Protein AF-A0A7W1IR55-F1 (afdb_monomer_lite)

Radius of gyration: 16.82 Å; chains: 1; bounding box: 45×20×45 Å

Foldseek 3Di:
DVVVVVVVVVVVVVVVVCVVVCVCVLVVQCVVCVPPPDDDDDPVRVVVVVVVVVVPPPPPD

Structure (mmCIF, N/CA/C/O backbone):
data_AF-A0A7W1IR55-F1
#
_entry.id   AF-A0A7W1IR55-F1
#
loop_
_atom_site.group_PDB
_atom_site.id
_atom_site.type_symbol
_atom_site.label_atom_id
_atom_site.label_alt_id
_atom_site.label_comp_id
_atom_site.label_asym_id
_atom_site.label_entity_id
_atom_site.label_seq_id
_atom_site.pdbx_PDB_ins_code
_atom_site.Cartn_x
_atom_site.Cartn_y
_atom_site.Cartn_z
_atom_site.occupancy
_atom_site.B_iso_or_equiv
_atom_site.auth_seq_id
_atom_site.auth_comp_id
_atom_site.auth_asym_id
_atom_site.auth_atom_id
_atom_site.pdbx_PDB_model_num
ATOM 1 N N . MET A 1 1 ? -17.285 -1.395 29.288 1.00 62.69 1 MET A N 1
ATOM 2 C CA . MET A 1 1 ? -16.110 -0.534 28.981 1.00 62.69 1 MET A CA 1
ATOM 3 C C . MET A 1 1 ? -14.862 -1.313 28.545 1.00 62.69 1 MET A C 1
ATOM 5 O O . MET A 1 1 ? -14.286 -0.942 27.533 1.00 62.69 1 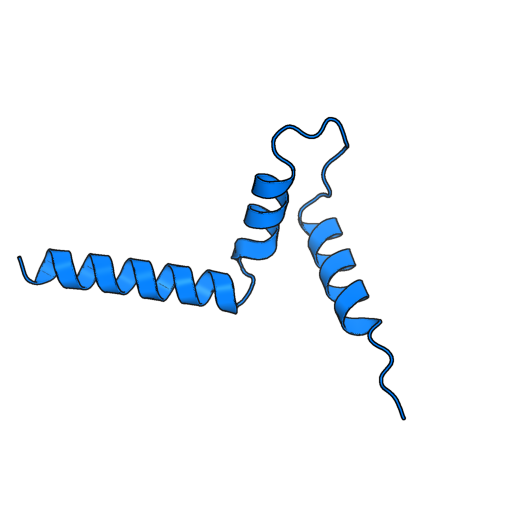MET A O 1
ATOM 9 N N . ARG A 1 2 ? -14.457 -2.406 29.217 1.00 67.12 2 ARG A N 1
ATOM 10 C CA . ARG A 1 2 ? -13.234 -3.183 28.883 1.00 67.12 2 ARG A CA 1
ATOM 11 C C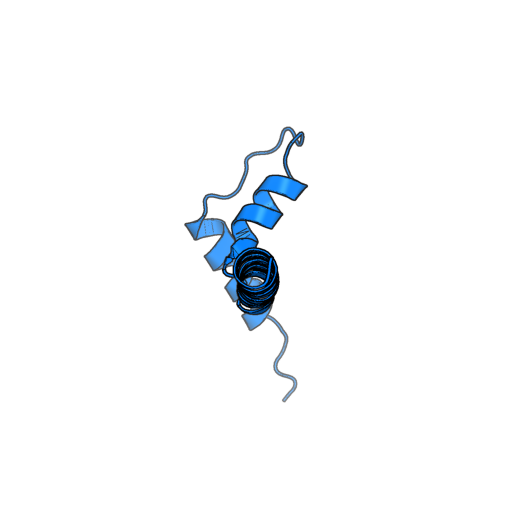 . ARG A 1 2 ? -13.200 -3.783 27.460 1.00 67.12 2 ARG A C 1
ATOM 13 O O . ARG A 1 2 ? -12.190 -3.670 26.777 1.00 67.12 2 ARG A O 1
ATOM 20 N N . LEU A 1 3 ? -14.322 -4.325 26.976 1.00 76.12 3 LEU A N 1
ATOM 21 C CA . LEU A 1 3 ? -14.455 -4.880 25.615 1.00 76.12 3 LEU A CA 1
ATOM 22 C C . LEU A 1 3 ? -14.278 -3.831 24.503 1.00 76.12 3 LEU A C 1
ATOM 24 O O . LEU A 1 3 ? -13.648 -4.099 23.484 1.00 76.12 3 LEU A O 1
ATOM 28 N N . ALA A 1 4 ? -14.780 -2.613 24.714 1.00 77.06 4 ALA A N 1
ATOM 29 C CA . ALA A 1 4 ? -14.673 -1.532 23.734 1.00 77.06 4 ALA A CA 1
ATOM 30 C C . ALA A 1 4 ? -13.223 -1.042 23.562 1.00 77.06 4 ALA A C 1
ATOM 32 O O . ALA A 1 4 ? -12.807 -0.714 22.452 1.00 77.06 4 ALA A O 1
ATOM 33 N N . LEU A 1 5 ? -12.440 -1.028 24.647 1.00 79.38 5 LEU A N 1
ATOM 34 C CA . LEU A 1 5 ? -11.005 -0.730 24.611 1.00 79.38 5 LEU A CA 1
ATOM 35 C C . LEU A 1 5 ? -10.216 -1.822 23.880 1.00 79.38 5 LEU A C 1
ATOM 37 O O . LEU A 1 5 ? -9.397 -1.497 23.023 1.00 79.38 5 LEU A O 1
ATOM 41 N N . ALA A 1 6 ? -10.511 -3.097 24.148 1.00 83.06 6 ALA A N 1
ATOM 42 C CA . ALA A 1 6 ? -9.856 -4.222 23.479 1.00 83.06 6 ALA A CA 1
ATOM 43 C C . ALA A 1 6 ? -10.089 -4.212 21.957 1.00 83.06 6 ALA A C 1
ATOM 45 O O . ALA A 1 6 ? -9.145 -4.348 21.181 1.00 83.06 6 ALA A O 1
ATOM 46 N N . LEU A 1 7 ? -11.325 -3.959 21.514 1.00 87.81 7 LEU A N 1
ATOM 47 C CA . LEU A 1 7 ? -11.651 -3.867 20.086 1.00 87.81 7 LEU A CA 1
ATOM 48 C C . LEU A 1 7 ? -10.978 -2.668 19.400 1.00 87.81 7 LEU A C 1
ATOM 50 O O . LEU A 1 7 ? -10.566 -2.770 18.243 1.00 87.81 7 LEU A O 1
ATOM 54 N N . ARG A 1 8 ? -10.842 -1.533 20.098 1.00 86.44 8 ARG A N 1
ATOM 55 C CA . ARG A 1 8 ? -10.107 -0.365 19.586 1.00 86.44 8 ARG A CA 1
ATOM 56 C C . ARG A 1 8 ? -8.616 -0.660 19.440 1.00 86.44 8 ARG A C 1
ATOM 58 O O . ARG A 1 8 ? -8.059 -0.379 18.384 1.00 86.44 8 ARG A O 1
ATOM 65 N N . ALA A 1 9 ? -7.997 -1.266 20.451 1.00 86.62 9 ALA A N 1
ATOM 66 C CA . ALA A 1 9 ? -6.588 -1.651 20.403 1.00 86.62 9 ALA A CA 1
ATOM 67 C C . ALA A 1 9 ? -6.313 -2.646 19.265 1.00 86.62 9 ALA A C 1
ATOM 69 O O . ALA A 1 9 ? -5.376 -2.452 18.493 1.00 86.62 9 ALA A O 1
ATOM 70 N N . LEU A 1 10 ? -7.184 -3.647 19.091 1.00 91.00 10 LEU A N 1
ATOM 71 C CA . LEU A 1 10 ? -7.082 -4.612 17.997 1.00 91.00 10 LEU A CA 1
ATOM 72 C C . LEU A 1 10 ? -7.167 -3.933 16.624 1.00 91.00 10 LEU A C 1
ATOM 74 O O . LEU A 1 10 ? -6.378 -4.248 15.741 1.00 91.00 10 LEU A O 1
ATOM 78 N N . ARG A 1 11 ? -8.081 -2.969 16.441 1.00 87.00 11 ARG A N 1
ATOM 79 C CA . ARG A 1 11 ? -8.183 -2.207 15.183 1.00 87.00 11 ARG A CA 1
ATOM 80 C C . ARG A 1 11 ? -6.919 -1.411 14.877 1.00 87.00 11 ARG A C 1
ATOM 82 O O . ARG A 1 11 ? -6.505 -1.385 13.723 1.00 87.00 11 ARG A O 1
ATOM 89 N N . VAL A 1 12 ? -6.320 -0.776 15.883 1.00 88.06 12 VAL A N 1
ATOM 90 C CA . VAL A 1 12 ? -5.084 0.003 15.710 1.00 88.06 12 VAL A CA 1
ATOM 91 C C . VAL A 1 12 ? -3.916 -0.916 15.360 1.00 88.06 12 VAL A C 1
ATOM 93 O O . VAL A 1 12 ? -3.198 -0.644 14.402 1.00 88.06 12 VAL A O 1
ATOM 96 N N . LEU A 1 13 ? -3.771 -2.037 16.071 1.00 88.25 13 LEU A N 1
ATOM 97 C CA . LEU A 1 13 ? -2.752 -3.045 15.773 1.00 88.25 13 LEU A CA 1
ATOM 98 C C . LEU A 1 13 ? -2.930 -3.630 14.369 1.00 88.25 13 LEU A C 1
ATOM 100 O O . LEU A 1 13 ? -1.961 -3.749 13.627 1.00 88.25 13 LEU A O 1
ATOM 104 N N . TRP A 1 14 ? -4.165 -3.936 13.975 1.00 86.81 14 TRP A N 1
ATOM 105 C CA . TRP A 1 14 ? -4.479 -4.467 12.650 1.00 86.81 14 TRP A CA 1
ATOM 106 C C . TRP A 1 14 ? -4.202 -3.459 11.529 1.00 86.81 14 TRP A C 1
ATOM 108 O O . TRP A 1 14 ? -3.642 -3.818 10.495 1.00 86.81 14 TRP A O 1
ATOM 118 N N . ALA A 1 15 ? -4.539 -2.184 11.738 1.00 82.50 15 ALA A N 1
ATOM 119 C CA . ALA A 1 15 ? -4.197 -1.112 10.806 1.00 82.50 15 ALA A CA 1
ATOM 120 C C . ALA A 1 15 ? -2.674 -0.929 10.691 1.00 82.50 15 ALA A C 1
ATOM 122 O 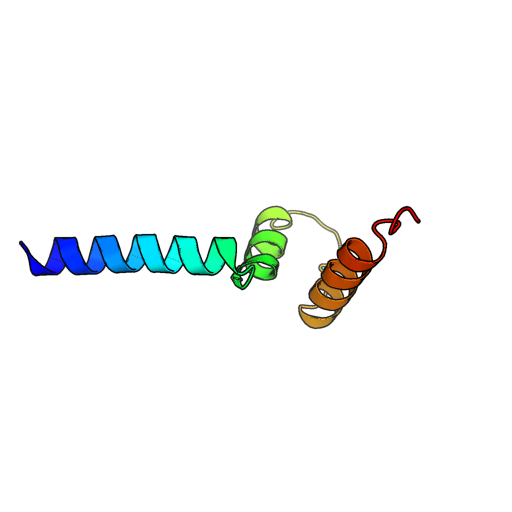O . ALA A 1 15 ? -2.154 -0.801 9.583 1.00 82.50 15 ALA A O 1
ATOM 123 N N . GLY A 1 16 ? -1.953 -0.988 11.816 1.00 83.69 16 GLY A N 1
ATOM 124 C CA . GLY A 1 16 ? -0.490 -0.953 11.843 1.00 83.69 16 GLY A CA 1
ATOM 125 C C . GLY A 1 16 ? 0.137 -2.129 11.095 1.00 83.69 16 GLY A C 1
ATOM 126 O O . GLY A 1 16 ? 1.034 -1.930 10.280 1.00 83.69 16 GLY A O 1
ATOM 127 N N . LEU A 1 17 ? -0.385 -3.341 11.298 1.00 84.25 17 LEU A N 1
ATOM 128 C CA . LEU A 1 17 ? 0.074 -4.550 10.614 1.00 84.25 17 LEU A CA 1
ATOM 129 C C . LEU A 1 17 ? -0.152 -4.474 9.097 1.00 84.25 17 LEU A C 1
ATOM 131 O O . LEU A 1 17 ? 0.737 -4.838 8.326 1.00 84.25 17 LEU A O 1
ATOM 135 N N . ARG A 1 18 ? -1.307 -3.969 8.646 1.00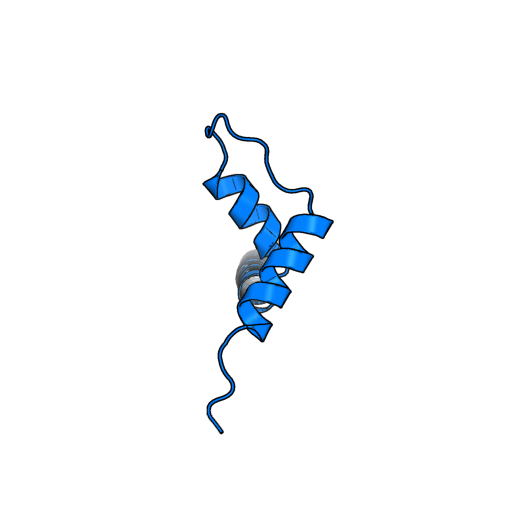 81.94 18 ARG A N 1
ATOM 136 C CA . ARG A 1 18 ? -1.581 -3.757 7.213 1.00 81.94 18 ARG A CA 1
ATOM 137 C C . ARG A 1 18 ? -0.660 -2.718 6.584 1.00 81.94 18 ARG A C 1
ATOM 139 O O . ARG A 1 18 ? -0.140 -2.946 5.496 1.00 81.94 18 ARG A O 1
ATOM 146 N N . CYS A 1 19 ? -0.416 -1.620 7.293 1.00 78.88 19 CYS A N 1
ATOM 147 C CA . CYS A 1 19 ? 0.502 -0.582 6.837 1.00 78.88 19 CYS A CA 1
ATOM 148 C C . CYS A 1 19 ? 1.945 -1.111 6.741 1.00 78.88 19 CYS A C 1
ATOM 150 O O . CYS A 1 19 ? 2.642 -0.844 5.763 1.00 78.88 19 CYS A O 1
ATOM 152 N N . TRP A 1 20 ? 2.387 -1.904 7.725 1.00 77.06 20 TRP A N 1
ATOM 153 C CA . TRP A 1 20 ? 3.737 -2.475 7.752 1.00 77.06 20 TRP A CA 1
ATOM 154 C C . TRP A 1 20 ? 3.946 -3.582 6.710 1.00 77.06 20 TRP A C 1
ATOM 156 O O . TRP A 1 20 ? 4.976 -3.605 6.040 1.00 77.06 20 TRP A O 1
ATOM 166 N N . SER A 1 21 ? 2.965 -4.472 6.535 1.00 79.88 21 SER A N 1
ATOM 167 C CA . SER A 1 21 ? 3.016 -5.532 5.514 1.00 79.88 21 SER A CA 1
ATOM 168 C C . SER A 1 21 ? 2.924 -4.993 4.084 1.00 79.88 21 SER A C 1
ATOM 170 O O . SER A 1 21 ? 3.381 -5.655 3.154 1.00 79.88 21 SER A O 1
ATOM 172 N N . GLY A 1 22 ? 2.366 -3.792 3.898 1.00 72.25 22 GLY A N 1
ATOM 173 C CA . GLY A 1 22 ? 2.116 -3.221 2.576 1.00 72.25 22 GLY A CA 1
ATOM 174 C C . GLY A 1 22 ? 0.878 -3.801 1.887 1.00 72.25 22 GLY A C 1
ATOM 175 O O . GLY A 1 22 ? 0.704 -3.600 0.684 1.00 72.25 22 GLY A O 1
ATOM 176 N N . ASP A 1 23 ? 0.007 -4.486 2.635 1.00 79.38 23 ASP A N 1
ATOM 177 C CA . ASP A 1 23 ? -1.298 -4.959 2.150 1.00 79.38 23 ASP A CA 1
ATOM 178 C C . ASP A 1 23 ? -2.194 -3.783 1.720 1.00 79.38 23 ASP A C 1
ATOM 180 O O . ASP A 1 23 ? -2.965 -3.909 0.777 1.00 79.38 23 ASP A O 1
ATOM 184 N N . ASP A 1 24 ? -2.021 -2.605 2.338 1.00 83.94 24 ASP A N 1
ATOM 185 C CA . ASP A 1 24 ? -2.752 -1.377 1.990 1.00 83.94 24 ASP A CA 1
ATOM 186 C C . ASP A 1 24 ? -2.047 -0.488 0.947 1.00 83.94 24 ASP A C 1
ATOM 188 O O . ASP A 1 24 ? -2.490 0.631 0.669 1.00 83.94 24 ASP A O 1
ATOM 192 N N . ALA A 1 25 ? -0.926 -0.944 0.375 1.00 85.94 25 ALA A N 1
ATOM 193 C CA . ALA A 1 25 ? -0.105 -0.114 -0.503 1.00 85.94 25 ALA A CA 1
ATOM 194 C C . ALA A 1 25 ? -0.876 0.351 -1.750 1.00 85.94 25 ALA A C 1
ATOM 196 O O . ALA A 1 25 ? -0.708 1.494 -2.185 1.00 85.94 25 ALA A O 1
ATOM 197 N N . TYR A 1 26 ? -1.743 -0.505 -2.301 1.00 88.94 26 TYR A N 1
ATOM 198 C CA . TYR A 1 26 ? -2.568 -0.151 -3.454 1.00 88.94 26 TYR A CA 1
ATOM 199 C C . TYR A 1 26 ? -3.686 0.829 -3.080 1.00 88.94 26 TYR A C 1
ATOM 201 O O . TYR A 1 26 ? -3.953 1.789 -3.796 1.00 88.94 26 TYR A O 1
ATOM 209 N N . GLU A 1 27 ? -4.317 0.637 -1.928 1.00 88.50 27 GLU A N 1
ATOM 210 C CA . GLU A 1 27 ? -5.349 1.516 -1.393 1.00 88.50 27 GLU A CA 1
ATOM 211 C C . GLU A 1 27 ? -4.792 2.918 -1.113 1.00 88.50 27 GLU A C 1
ATOM 213 O O . GLU A 1 27 ? -5.436 3.917 -1.437 1.00 88.50 27 GLU A O 1
ATOM 218 N N . ARG A 1 28 ? -3.564 3.007 -0.588 1.00 87.88 28 ARG A N 1
ATOM 219 C CA . ARG A 1 28 ? -2.829 4.270 -0.424 1.00 87.88 28 ARG A CA 1
ATOM 220 C C . ARG A 1 28 ? -2.489 4.914 -1.761 1.00 87.88 28 ARG A C 1
ATOM 222 O O . ARG A 1 28 ? -2.644 6.125 -1.892 1.00 87.88 28 ARG A O 1
ATOM 229 N N . TYR A 1 29 ? -2.070 4.120 -2.748 1.00 89.25 29 TYR A N 1
ATOM 230 C CA . TYR A 1 29 ? -1.867 4.594 -4.116 1.00 89.25 29 TYR A CA 1
ATOM 231 C C . TYR A 1 29 ? -3.157 5.204 -4.676 1.00 89.25 29 TYR A C 1
ATOM 233 O O . TYR A 1 29 ? -3.134 6.339 -5.144 1.00 89.25 29 TYR A O 1
ATOM 241 N N . LEU A 1 30 ? -4.298 4.524 -4.549 1.00 90.19 30 LEU A N 1
ATOM 242 C CA . LEU A 1 30 ? -5.587 5.066 -4.981 1.00 90.19 30 LEU A CA 1
ATOM 243 C C . LEU A 1 30 ? -5.954 6.342 -4.220 1.00 90.19 30 LEU A C 1
ATOM 245 O O . LEU A 1 30 ? -6.385 7.307 -4.839 1.00 90.19 30 LEU A O 1
ATOM 249 N N . ALA A 1 31 ? -5.775 6.371 -2.898 1.00 89.62 31 ALA A N 1
ATOM 250 C CA . ALA A 1 31 ? -6.082 7.541 -2.081 1.00 89.62 31 ALA A CA 1
ATOM 251 C C . ALA A 1 31 ? -5.237 8.763 -2.470 1.00 89.62 31 ALA A C 1
ATOM 253 O O . ALA A 1 31 ? -5.773 9.863 -2.543 1.00 89.62 31 ALA A O 1
ATOM 254 N N . GLN A 1 32 ? -3.950 8.566 -2.764 1.00 88.00 32 GLN A N 1
ATOM 255 C CA . GLN A 1 32 ? -3.048 9.626 -3.215 1.00 88.00 32 GLN A CA 1
ATOM 256 C C . GLN A 1 32 ? -3.419 10.161 -4.602 1.00 88.00 32 GLN A C 1
ATOM 258 O O . GLN A 1 32 ? -3.250 11.345 -4.866 1.00 88.00 32 GLN A O 1
ATOM 263 N N . HIS A 1 33 ? -3.932 9.300 -5.479 1.00 89.00 33 HIS A N 1
ATOM 264 C CA . HIS A 1 33 ? -4.279 9.669 -6.849 1.00 89.00 33 HIS A CA 1
ATOM 265 C C . HIS A 1 33 ? -5.767 10.004 -7.033 1.00 89.00 33 HIS A C 1
ATOM 267 O O . HIS A 1 33 ? -6.208 10.299 -8.146 1.00 89.00 33 HIS A O 1
ATOM 273 N N . ARG A 1 34 ? -6.560 10.015 -5.951 1.00 84.25 34 ARG A N 1
ATOM 274 C CA . ARG A 1 34 ? -7.931 10.537 -5.978 1.00 84.25 34 ARG A CA 1
ATOM 275 C C . ARG A 1 34 ? -7.888 12.017 -6.356 1.00 84.25 34 ARG A C 1
ATOM 277 O O . ARG A 1 34 ? -7.354 12.833 -5.616 1.00 84.25 34 ARG A O 1
ATOM 284 N N . GLY A 1 35 ? -8.469 12.347 -7.508 1.00 82.56 35 GLY A N 1
ATOM 285 C CA . GLY A 1 35 ? -8.513 13.711 -8.048 1.00 82.56 35 GLY A CA 1
ATOM 286 C C . GLY A 1 35 ? -7.479 14.002 -9.139 1.00 82.56 35 GLY A C 1
ATOM 287 O O . GLY A 1 35 ? -7.538 15.065 -9.749 1.00 82.56 35 GLY A O 1
ATOM 288 N N . HIS A 1 36 ? -6.575 13.067 -9.444 1.00 82.19 36 HIS A N 1
ATOM 289 C CA . HIS A 1 36 ? -5.693 13.188 -10.602 1.00 82.19 36 HIS A CA 1
ATOM 290 C C . HIS A 1 36 ? -6.414 12.716 -11.875 1.00 82.19 36 HIS A C 1
ATOM 292 O O . HIS A 1 36 ? -7.065 11.676 -11.877 1.00 82.19 36 HIS A O 1
ATOM 298 N N . GLN A 1 37 ? -6.278 13.464 -12.976 1.00 79.69 37 GLN A N 1
ATOM 299 C CA . GLN A 1 37 ? -6.901 13.135 -14.271 1.00 79.69 37 GLN A CA 1
ATOM 300 C C . GLN A 1 37 ? -6.147 12.060 -15.082 1.00 79.69 37 GLN A C 1
ATOM 302 O O . GLN A 1 37 ? -6.469 11.836 -16.246 1.00 79.69 37 GLN A O 1
ATOM 307 N N . HIS A 1 38 ? -5.137 11.396 -14.513 1.00 81.19 38 HIS A N 1
ATOM 308 C CA . HIS A 1 38 ? -4.390 10.354 -15.222 1.00 81.19 38 HIS A CA 1
ATOM 309 C C . HIS A 1 38 ? -4.975 8.957 -14.995 1.00 81.19 38 HIS A C 1
ATOM 311 O O . HIS A 1 38 ? -5.637 8.688 -13.992 1.00 81.19 38 HIS A O 1
ATOM 317 N N . ALA A 1 39 ? -4.679 8.045 -15.920 1.00 84.31 39 ALA A N 1
ATOM 318 C CA . ALA A 1 39 ? -5.050 6.645 -15.784 1.00 84.31 39 ALA A CA 1
ATOM 319 C C . ALA A 1 39 ? -4.331 6.008 -14.582 1.00 84.31 39 ALA A C 1
ATOM 321 O O . ALA A 1 39 ? -3.104 6.050 -14.478 1.00 84.31 39 ALA A O 1
ATOM 322 N N . LEU A 1 40 ? -5.111 5.419 -13.676 1.00 89.62 40 LEU A N 1
ATOM 323 C CA . LEU A 1 40 ? -4.599 4.669 -12.535 1.00 89.62 40 LEU A C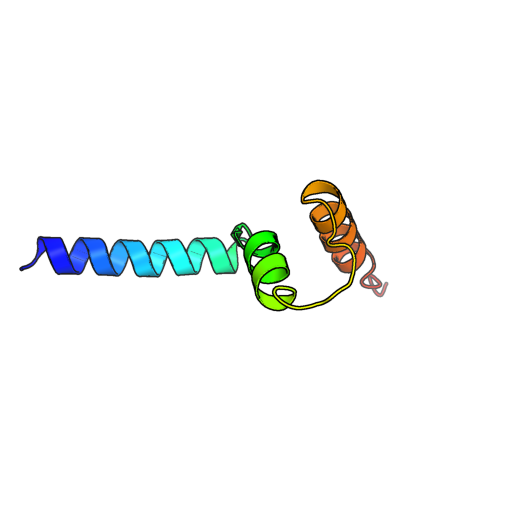A 1
ATOM 324 C C . LEU A 1 40 ? -4.098 3.300 -12.996 1.00 89.62 40 LEU A C 1
ATOM 326 O O . LEU A 1 40 ? -4.714 2.651 -13.842 1.00 89.62 40 LEU A O 1
ATOM 330 N N . LEU A 1 41 ? -3.008 2.832 -12.393 1.00 89.50 41 LEU A N 1
ATOM 331 C CA . LEU A 1 41 ? -2.532 1.468 -12.585 1.00 89.50 41 LEU A CA 1
ATOM 332 C C . LEU A 1 41 ? -3.577 0.472 -12.070 1.00 89.50 41 LEU A C 1
ATOM 334 O O . LEU A 1 41 ? -4.172 0.649 -10.997 1.00 89.50 41 LEU A O 1
ATOM 338 N N . SER A 1 42 ? -3.750 -0.624 -12.810 1.00 89.88 42 SER A N 1
ATOM 339 C CA . SER A 1 42 ? -4.460 -1.785 -12.282 1.00 89.88 42 SER A CA 1
ATOM 340 C C . SER A 1 42 ? -3.728 -2.306 -11.040 1.00 89.88 42 SER A C 1
ATOM 342 O O . SER A 1 42 ? -2.513 -2.140 -10.906 1.00 89.88 42 SER A O 1
ATOM 344 N N . ARG A 1 43 ? -4.441 -2.979 -10.130 1.00 88.62 43 ARG A N 1
ATOM 345 C CA . ARG A 1 43 ? -3.834 -3.541 -8.910 1.00 88.62 43 ARG A CA 1
ATOM 346 C C . ARG A 1 43 ? -2.619 -4.416 -9.219 1.00 88.62 43 ARG A C 1
ATOM 348 O O . ARG A 1 43 ? -1.596 -4.326 -8.548 1.00 88.62 43 ARG A O 1
ATOM 355 N N . ARG A 1 44 ? -2.721 -5.242 -10.262 1.00 90.81 44 ARG A N 1
ATOM 356 C CA . ARG A 1 44 ? -1.641 -6.131 -10.697 1.00 90.81 44 ARG A CA 1
ATOM 357 C C . ARG A 1 44 ? -0.447 -5.348 -11.240 1.00 90.81 44 ARG A C 1
ATOM 359 O O . ARG A 1 44 ? 0.684 -5.656 -10.871 1.00 90.81 44 ARG A O 1
ATOM 366 N N . ASP A 1 45 ? -0.692 -4.352 -12.088 1.00 91.94 45 ASP A N 1
ATOM 367 C CA . ASP A 1 45 ? 0.382 -3.537 -12.665 1.00 91.94 45 ASP A CA 1
ATOM 368 C C . ASP A 1 45 ? 1.087 -2.697 -11.598 1.00 91.94 45 ASP A C 1
ATOM 370 O O . ASP A 1 45 ? 2.311 -2.588 -11.627 1.00 91.94 45 ASP A O 1
ATOM 374 N N . PHE A 1 46 ? 0.336 -2.188 -10.616 1.00 92.50 46 PHE A N 1
ATOM 375 C CA . PHE A 1 46 ? 0.893 -1.510 -9.450 1.00 92.50 46 PHE A CA 1
ATOM 376 C C . PHE A 1 46 ? 1.848 -2.419 -8.675 1.00 92.50 46 PHE A C 1
ATOM 378 O O . PHE A 1 46 ? 2.980 -2.020 -8.423 1.00 92.50 46 PHE A O 1
ATOM 385 N N . TYR A 1 47 ? 1.438 -3.644 -8.321 1.00 89.44 47 TYR A N 1
ATOM 386 C CA . TYR A 1 47 ? 2.318 -4.545 -7.570 1.00 89.44 47 TYR A CA 1
ATOM 387 C C . TYR A 1 47 ? 3.537 -4.990 -8.382 1.00 89.44 47 TYR A C 1
ATOM 389 O O . TYR A 1 47 ? 4.621 -5.098 -7.813 1.00 89.44 47 TYR A O 1
ATOM 397 N N . ARG A 1 48 ? 3.398 -5.195 -9.700 1.00 91.31 48 ARG A N 1
ATOM 398 C CA . ARG A 1 48 ? 4.551 -5.468 -10.573 1.00 91.31 48 ARG A CA 1
ATOM 399 C C . ARG A 1 48 ? 5.564 -4.326 -10.503 1.00 91.31 48 ARG A C 1
ATOM 401 O O . ARG A 1 48 ? 6.719 -4.567 -10.174 1.00 91.31 48 ARG A O 1
ATOM 408 N N . ASP A 1 49 ? 5.120 -3.095 -10.742 1.00 89.44 49 ASP A N 1
ATOM 409 C CA . ASP A 1 49 ? 5.980 -1.908 -10.683 1.00 89.44 49 ASP A CA 1
ATOM 410 C C . ASP A 1 49 ? 6.564 -1.684 -9.272 1.00 89.44 49 ASP A C 1
ATOM 412 O O . ASP A 1 49 ? 7.746 -1.381 -9.120 1.00 89.44 49 ASP A O 1
ATOM 416 N N . TYR A 1 50 ? 5.776 -1.922 -8.220 1.00 87.88 50 TYR A N 1
ATOM 417 C CA . TYR A 1 50 ? 6.217 -1.841 -6.826 1.00 87.88 50 TYR A CA 1
ATOM 418 C C . TYR A 1 50 ? 7.380 -2.800 -6.524 1.00 87.88 50 TYR A C 1
ATOM 420 O O . TYR A 1 50 ? 8.384 -2.391 -5.929 1.00 87.88 50 TYR A O 1
ATOM 428 N N . PHE A 1 51 ? 7.282 -4.063 -6.953 1.00 87.25 51 PHE A N 1
ATOM 429 C CA . PHE A 1 51 ? 8.358 -5.039 -6.776 1.00 87.25 51 PHE A CA 1
ATOM 430 C C . PHE A 1 51 ? 9.549 -4.768 -7.692 1.00 87.25 51 PHE A C 1
ATOM 432 O O . PHE A 1 51 ? 10.681 -4.848 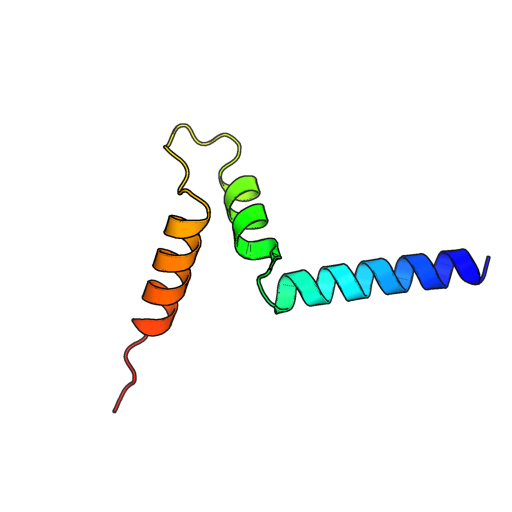-7.219 1.00 87.25 51 PHE A O 1
ATOM 439 N N . ASP A 1 52 ? 9.321 -4.378 -8.947 1.00 89.50 52 ASP A N 1
ATOM 440 C CA . ASP A 1 52 ? 10.392 -4.036 -9.886 1.00 89.50 52 ASP A CA 1
ATOM 441 C C . ASP A 1 52 ? 11.242 -2.879 -9.357 1.00 89.50 52 ASP A C 1
ATOM 443 O O . ASP A 1 52 ? 12.469 -2.968 -9.338 1.00 89.50 52 ASP A O 1
ATOM 447 N N . ARG A 1 53 ? 10.620 -1.811 -8.841 1.00 84.81 53 ARG A N 1
ATOM 448 C CA . ARG A 1 53 ? 11.336 -0.691 -8.203 1.00 84.81 53 ARG A CA 1
ATOM 449 C C . ARG A 1 53 ? 12.151 -1.141 -6.995 1.00 84.81 53 ARG A C 1
ATOM 451 O O . ARG A 1 53 ? 13.270 -0.670 -6.795 1.00 84.81 53 ARG A O 1
ATOM 458 N N . ARG A 1 54 ? 11.607 -2.058 -6.190 1.00 81.00 54 ARG A N 1
ATOM 459 C CA . ARG A 1 54 ? 12.283 -2.596 -5.001 1.00 81.00 54 ARG A CA 1
ATOM 460 C C . ARG A 1 54 ? 13.451 -3.513 -5.370 1.00 81.00 54 ARG A C 1
ATOM 462 O O . ARG A 1 54 ? 14.478 -3.477 -4.699 1.00 81.00 54 ARG A O 1
ATOM 469 N N . ALA A 1 55 ? 13.310 -4.290 -6.441 1.00 79.19 55 ALA A N 1
ATOM 470 C CA . ALA A 1 55 ? 14.332 -5.188 -6.969 1.00 79.19 55 ALA A CA 1
ATOM 471 C C . ALA A 1 55 ? 15.443 -4.447 -7.730 1.00 79.19 55 ALA A C 1
ATOM 473 O O . ALA A 1 55 ? 16.591 -4.881 -7.687 1.00 79.19 55 ALA A O 1
ATOM 474 N N . LYS A 1 56 ? 15.122 -3.316 -8.376 1.00 70.00 56 LYS A N 1
ATOM 475 C CA . LYS A 1 56 ? 16.067 -2.441 -9.091 1.00 70.00 56 LYS A CA 1
ATOM 476 C C . LYS A 1 56 ? 16.995 -1.634 -8.186 1.00 70.00 56 LYS A C 1
ATOM 478 O O . LYS A 1 56 ? 17.852 -0.923 -8.707 1.00 70.00 56 LYS A O 1
ATOM 483 N N . ARG A 1 57 ? 16.871 -1.725 -6.855 1.00 64.75 57 ARG A N 1
ATOM 484 C CA . ARG A 1 57 ? 17.920 -1.199 -5.971 1.00 64.75 57 ARG A CA 1
ATOM 485 C C . ARG A 1 57 ? 19.226 -1.907 -6.352 1.00 64.75 57 ARG A C 1
ATOM 487 O O . ARG A 1 57 ? 19.256 -3.134 -6.236 1.00 64.75 57 ARG A O 1
ATOM 494 N N . PRO A 1 58 ? 20.265 -1.187 -6.825 1.00 65.00 58 PRO A N 1
ATOM 495 C CA . PRO A 1 58 ? 21.522 -1.822 -7.176 1.00 65.00 58 PRO A CA 1
ATOM 496 C C . PRO A 1 58 ? 21.995 -2.565 -5.934 1.00 65.00 58 PRO A C 1
ATOM 498 O O . PRO A 1 58 ? 22.179 -1.974 -4.868 1.00 65.00 58 PRO A O 1
ATOM 501 N N . ARG A 1 59 ? 22.100 -3.888 -6.050 1.00 66.38 59 ARG A N 1
ATOM 502 C CA . ARG A 1 59 ? 22.844 -4.672 -5.077 1.00 66.38 59 ARG A CA 1
ATOM 503 C C . ARG A 1 59 ? 24.283 -4.268 -5.348 1.00 66.38 59 ARG A C 1
ATOM 505 O O . ARG A 1 59 ? 24.860 -4.746 -6.318 1.00 66.38 59 ARG A O 1
ATOM 512 N N . CYS A 1 60 ? 24.783 -3.273 -4.617 1.00 66.75 60 CYS A N 1
ATOM 513 C CA . CYS A 1 60 ? 26.201 -2.960 -4.650 1.00 66.75 60 CYS A CA 1
ATOM 514 C C . CYS A 1 60 ? 26.924 -4.251 -4.266 1.00 66.75 60 CYS A C 1
ATOM 516 O O . CYS A 1 60 ? 26.740 -4.745 -3.151 1.00 66.75 60 CYS A O 1
ATOM 518 N N . CYS A 1 61 ? 27.613 -4.827 -5.245 1.00 64.25 61 CYS A N 1
ATOM 519 C CA . CYS A 1 61 ? 28.677 -5.787 -5.022 1.00 64.25 61 CYS A CA 1
ATOM 520 C C . CYS A 1 61 ? 29.836 -5.068 -4.331 1.00 64.25 61 CYS A C 1
ATOM 522 O O . CYS A 1 61 ? 30.066 -3.885 -4.683 1.00 64.25 61 CYS A O 1
#

pLDDT: mean 82.83, std 7.93, range [62.69, 92.5]

Sequence (61 aa):
MRLALALRALRVLWAGLRCWSGDDAYERYLAQHRGHQHALLSRRDFYRDYFDRRAKRPRCC

Secondary structure (DSSP, 8-state):
-HHHHHHHHHHHHHHHHHHHHTTTHHHHHHHHHTT--SPPPPHHHHHHHHHHHHHTS----